Protein AF-A0A6G2DF82-F1 (afdb_monomer_lite)

Organism: Streptococcus pneumoniae (NCBI:txid1313)

Radius of gyration: 15.25 Å; chains: 1; bounding box: 33×38×34 Å

InterPro domains:
  IPR003439 ABC transporter-like, ATP-binding domain [PF00005] (42-90)
  IPR027417 P-loop containing nucleoside triphosphate hydrolase [G3DSA:3.40.50.300] (22-104)
  IPR027417 P-loop containing nucleoside triphosphate hydrolase [SSF52540] (17-88)
  IPR050086 Methionine import ATP-binding protein MetN-like [PTHR43166] (23-90)

Foldseek 3Di:
DDPPDPDPDPPPLPPDPDKKKKWKAFKWDDPDPPDIDTDHTDMDMFPAADEDDDDPPNCPVVVLCSQLLVDVRIDMWMDIRNHTDDSVRSVVCSVRSVSRYDYD

Structure (mmCIF, N/CA/C/O backbone):
data_AF-A0A6G2DF82-F1
#
_entry.id   AF-A0A6G2DF82-F1
#
loop_
_atom_site.group_PDB
_atom_site.id
_atom_site.type_symbol
_atom_site.label_atom_id
_atom_site.label_alt_id
_atom_site.label_comp_id
_atom_site.label_asym_id
_atom_site.label_entity_id
_atom_site.label_seq_id
_atom_site.pdbx_PDB_ins_code
_atom_site.Cartn_x
_atom_site.Cartn_y
_atom_site.Cartn_z
_atom_site.occupancy
_atom_site.B_iso_or_equiv
_atom_site.auth_seq_id
_atom_site.auth_comp_id
_atom_site.auth_asym_id
_atom_site.auth_atom_id
_atom_site.pdbx_PDB_model_num
ATOM 1 N N . LEU A 1 1 ? -10.719 -30.313 0.062 1.00 51.19 1 LEU A N 1
ATOM 2 C CA . LEU A 1 1 ? -11.019 -29.048 -0.643 1.00 51.19 1 LEU A CA 1
ATOM 3 C C . LEU A 1 1 ? -10.171 -28.989 -1.902 1.00 51.19 1 LEU A C 1
ATOM 5 O O . LEU A 1 1 ? -9.050 -28.494 -1.868 1.00 51.19 1 LEU A O 1
ATOM 9 N N . SER A 1 2 ? -10.670 -29.582 -2.983 1.00 48.28 2 SER A N 1
ATOM 10 C CA . SER A 1 2 ? -10.077 -29.403 -4.307 1.00 48.28 2 SER A CA 1
ATOM 11 C C . SER A 1 2 ? -10.624 -28.107 -4.902 1.00 48.28 2 SER A C 1
ATOM 13 O O . SER A 1 2 ? -11.816 -27.844 -4.786 1.00 48.28 2 SER A O 1
ATOM 15 N N . LEU A 1 3 ? -9.796 -27.312 -5.584 1.00 60.34 3 LEU A N 1
ATOM 16 C CA . LEU A 1 3 ? -10.245 -26.096 -6.290 1.00 60.34 3 LEU A CA 1
ATOM 17 C C . LEU A 1 3 ? -11.226 -26.387 -7.448 1.00 60.34 3 LEU A C 1
ATOM 19 O O . LEU A 1 3 ? -11.681 -25.462 -8.114 1.00 60.34 3 LEU A O 1
ATOM 23 N N . ARG A 1 4 ? -11.517 -27.668 -7.717 1.00 68.69 4 ARG A N 1
ATOM 24 C CA . ARG A 1 4 ? -12.420 -28.149 -8.773 1.00 68.69 4 ARG A CA 1
ATOM 25 C C . ARG A 1 4 ? -13.702 -28.796 -8.240 1.00 68.69 4 ARG A C 1
ATOM 27 O O . ARG A 1 4 ? -14.468 -29.330 -9.040 1.00 68.69 4 ARG A O 1
ATOM 34 N N . ASP A 1 5 ? -13.932 -28.784 -6.927 1.00 71.25 5 ASP A N 1
ATOM 35 C CA . ASP A 1 5 ? -15.210 -29.243 -6.380 1.00 71.25 5 ASP A CA 1
ATOM 36 C C . ASP A 1 5 ? -16.345 -28.322 -6.846 1.00 71.25 5 ASP A C 1
ATOM 38 O O . ASP A 1 5 ? -16.242 -27.098 -6.780 1.00 71.25 5 ASP A O 1
ATOM 42 N N . LYS A 1 6 ? -17.436 -28.921 -7.339 1.00 64.06 6 LYS A N 1
ATOM 43 C CA . LYS A 1 6 ? -18.638 -28.196 -7.792 1.00 64.06 6 LYS A CA 1
ATOM 44 C C . LYS A 1 6 ? -19.437 -27.592 -6.634 1.00 64.06 6 LYS A C 1
ATOM 46 O O . LYS A 1 6 ? -20.288 -26.736 -6.866 1.00 64.06 6 LYS A O 1
ATOM 51 N N . GLU A 1 7 ? -19.168 -28.014 -5.401 1.00 68.75 7 GLU A N 1
ATOM 52 C CA . GLU A 1 7 ? -19.727 -27.380 -4.215 1.00 68.75 7 GLU A CA 1
ATOM 53 C C . GLU A 1 7 ? -18.913 -26.140 -3.840 1.00 68.75 7 GLU A C 1
ATOM 55 O O . GLU A 1 7 ? -17.742 -26.222 -3.466 1.00 68.75 7 GLU A O 1
ATOM 60 N N . LEU A 1 8 ? -19.555 -24.971 -3.912 1.00 60.28 8 LEU A N 1
ATOM 61 C CA . LEU A 1 8 ? -19.000 -23.721 -3.401 1.00 60.28 8 LEU A CA 1
ATOM 62 C C . LEU A 1 8 ? -18.819 -23.834 -1.885 1.00 60.28 8 LEU A C 1
ATOM 64 O O . LEU A 1 8 ? -19.731 -23.557 -1.103 1.00 60.28 8 LEU A O 1
ATOM 68 N N . SER A 1 9 ? -17.616 -24.198 -1.448 1.00 61.47 9 SER A N 1
ATOM 69 C CA . SER A 1 9 ? -17.244 -24.069 -0.047 1.00 61.47 9 SER A CA 1
ATOM 70 C C . SER A 1 9 ? -17.307 -22.589 0.329 1.00 61.47 9 SER A C 1
ATOM 72 O O . SER A 1 9 ? -16.499 -21.789 -0.151 1.00 61.47 9 SER A O 1
ATOM 74 N N . LYS A 1 10 ? -18.268 -22.205 1.180 1.00 62.16 10 LYS A N 1
ATOM 75 C CA . LYS A 1 10 ? -18.322 -20.852 1.747 1.00 62.16 10 LYS A CA 1
ATOM 76 C C . LYS A 1 10 ? -17.024 -20.606 2.510 1.00 62.16 10 LYS A C 1
ATOM 78 O O . LYS A 1 10 ? -16.835 -21.132 3.608 1.00 62.16 10 LYS A O 1
ATOM 83 N N . LEU A 1 11 ? -16.130 -19.810 1.929 1.00 61.75 11 LEU A N 1
ATOM 84 C CA . LEU A 1 11 ? -14.945 -19.334 2.626 1.00 61.75 11 LEU A CA 1
ATOM 85 C C . LEU A 1 11 ? -15.419 -18.523 3.833 1.00 61.75 11 LEU A C 1
ATOM 87 O O . LEU A 1 11 ? -16.041 -17.470 3.690 1.00 61.75 11 LEU A O 1
ATOM 91 N N . LYS A 1 12 ? -15.149 -19.030 5.038 1.00 57.12 12 LYS A N 1
ATOM 92 C CA . LYS A 1 12 ? -15.325 -18.247 6.258 1.00 57.12 12 LYS A CA 1
ATOM 93 C C . LYS A 1 12 ? -14.256 -17.165 6.245 1.00 57.12 12 LYS A C 1
ATOM 95 O O . LYS A 1 12 ? -13.094 -17.439 6.537 1.00 57.12 12 LYS A O 1
ATOM 100 N N . VAL A 1 13 ? -14.646 -15.946 5.880 1.00 58.91 13 VAL A N 1
ATOM 101 C CA . VAL A 1 13 ? -13.778 -14.780 6.040 1.00 58.91 13 VAL A CA 1
ATOM 102 C C . VAL A 1 13 ? -13.528 -14.639 7.543 1.00 58.91 13 VAL A C 1
ATOM 104 O O . VAL A 1 13 ? -14.500 -14.506 8.292 1.00 58.91 13 VAL A O 1
ATOM 107 N N . PRO A 1 14 ? -12.276 -14.745 8.024 1.00 55.53 14 PRO A N 1
ATOM 108 C CA . PRO A 1 14 ? -12.004 -14.613 9.445 1.00 55.53 14 PRO A CA 1
ATOM 109 C C . PRO A 1 14 ? -12.511 -13.247 9.903 1.00 55.53 14 PRO A C 1
ATOM 111 O O . PRO A 1 14 ? -12.124 -12.222 9.343 1.00 55.53 14 PRO A O 1
ATOM 114 N N . TYR A 1 15 ? -13.397 -13.247 10.899 1.00 52.88 15 TYR A N 1
ATOM 115 C CA . TYR A 1 15 ? -13.908 -12.025 11.505 1.00 52.88 15 TYR A CA 1
ATOM 116 C C . TYR A 1 15 ? -12.724 -11.219 12.050 1.00 52.88 15 TYR A C 1
ATOM 118 O O . TYR A 1 15 ? -12.061 -11.628 13.007 1.00 52.88 15 TYR A O 1
ATOM 126 N N . LEU A 1 16 ? -12.414 -10.096 11.405 1.00 59.38 16 LEU A N 1
ATOM 127 C CA . LEU A 1 16 ? -11.403 -9.167 11.888 1.00 59.38 16 LEU A CA 1
ATOM 128 C C . LEU A 1 16 ? -12.062 -8.326 12.984 1.00 59.38 16 LEU A C 1
ATOM 130 O O . LEU A 1 16 ? -12.971 -7.552 12.704 1.00 59.38 16 LEU A O 1
ATOM 134 N N . LYS A 1 17 ? -11.623 -8.523 14.236 1.00 54.44 17 LYS A N 1
ATOM 135 C CA . LYS A 1 17 ? -12.188 -7.884 15.443 1.00 54.44 17 LYS A CA 1
ATOM 136 C C . LYS A 1 17 ? -12.204 -6.353 15.393 1.00 54.44 17 LYS A C 1
ATOM 138 O O . LYS A 1 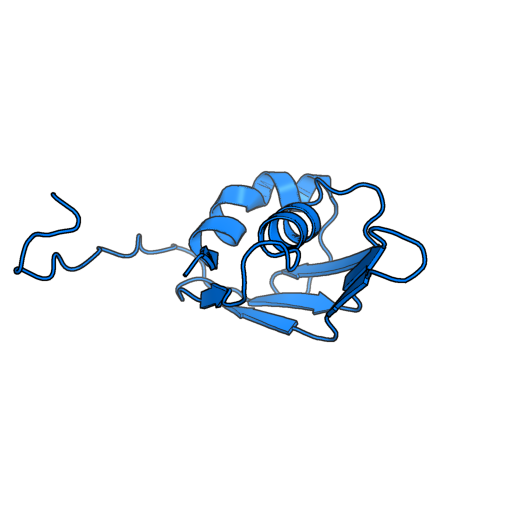17 ? -12.973 -5.745 16.128 1.00 54.44 17 LYS A O 1
ATOM 143 N N . GLU A 1 18 ? -11.385 -5.741 14.543 1.00 66.50 18 GLU A N 1
ATOM 144 C CA . GLU A 1 18 ? -11.310 -4.294 14.390 1.00 66.50 18 GLU A CA 1
ATOM 145 C C . GLU A 1 18 ? -11.566 -3.879 12.942 1.00 66.50 18 GLU A C 1
ATOM 147 O O . GLU A 1 18 ? -10.889 -4.327 12.015 1.00 66.50 18 GLU A O 1
ATOM 152 N N . GLY A 1 19 ? -12.536 -2.980 12.763 1.00 76.12 19 GLY A N 1
ATOM 153 C CA . GLY A 1 19 ? -12.697 -2.231 11.524 1.00 76.12 19 GLY A CA 1
ATOM 154 C C . GLY A 1 19 ? -11.574 -1.209 11.339 1.00 76.12 19 GLY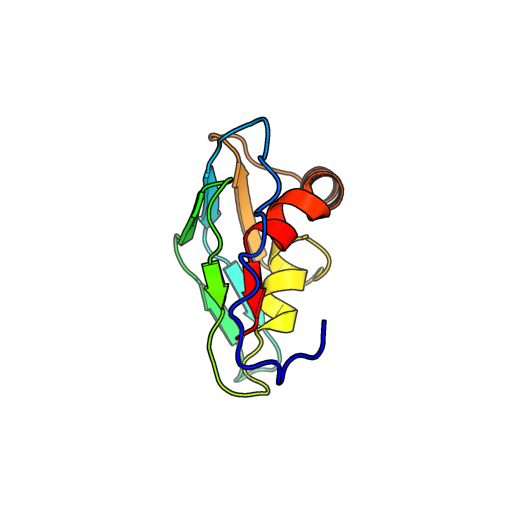 A C 1
ATOM 155 O O . GLY A 1 19 ? -10.701 -1.029 12.187 1.00 76.12 19 GLY A O 1
ATOM 156 N N . GLY A 1 20 ? -11.599 -0.511 10.215 1.00 86.88 20 GLY A N 1
ATOM 157 C CA . GLY A 1 20 ? -10.617 0.517 9.896 1.00 86.88 20 GLY A CA 1
ATOM 158 C C . GLY A 1 20 ? -10.463 0.664 8.397 1.00 86.88 20 GLY A C 1
ATOM 159 O O . GLY A 1 20 ? -10.901 -0.192 7.628 1.00 86.88 20 GLY A O 1
ATOM 160 N N . GLU A 1 21 ? -9.847 1.760 7.987 1.00 90.75 21 GLU A N 1
ATOM 161 C CA . GLU A 1 21 ? -9.561 2.052 6.591 1.00 90.75 21 GLU A CA 1
ATOM 162 C C . GLU A 1 21 ? -8.067 2.299 6.437 1.00 90.75 21 GLU A C 1
ATOM 164 O O . GLU A 1 21 ? -7.481 3.062 7.209 1.00 90.75 21 GLU A O 1
ATOM 169 N N . TYR A 1 22 ? -7.472 1.637 5.449 1.00 92.69 22 TYR A N 1
ATOM 170 C CA . TYR A 1 22 ? -6.165 1.994 4.928 1.00 92.69 22 TYR A CA 1
ATOM 171 C C . TYR A 1 22 ? -6.338 3.016 3.816 1.00 92.69 22 TYR A C 1
ATOM 173 O O . TYR A 1 22 ? -7.174 2.818 2.936 1.00 92.69 22 TYR A O 1
ATOM 181 N N . GLN A 1 23 ? -5.530 4.070 3.831 1.00 95.19 23 GLN A N 1
ATOM 182 C CA . GLN A 1 23 ? -5.474 5.073 2.769 1.00 95.19 23 GLN A CA 1
ATOM 183 C C . GLN A 1 23 ? -4.047 5.138 2.238 1.00 95.19 23 GLN A C 1
ATOM 185 O O . GLN A 1 23 ? -3.100 5.241 3.014 1.00 95.19 23 GLN A O 1
ATOM 190 N N . ILE A 1 24 ? -3.895 5.061 0.923 1.00 95.31 24 ILE A N 1
ATOM 191 C CA . ILE A 1 24 ? -2.621 5.064 0.217 1.00 95.31 24 ILE A CA 1
ATOM 192 C C . ILE A 1 24 ? -2.583 6.297 -0.661 1.00 95.31 24 ILE A C 1
ATOM 194 O O . ILE A 1 24 ? -3.366 6.422 -1.604 1.00 95.31 24 ILE A O 1
ATOM 198 N N . LYS A 1 25 ? -1.644 7.187 -0.360 1.00 95.75 25 LYS A N 1
ATOM 199 C CA . LYS A 1 25 ? -1.420 8.412 -1.116 1.00 95.75 25 LYS A CA 1
ATOM 200 C C . LYS A 1 25 ? -0.134 8.298 -1.916 1.00 95.75 25 LYS A C 1
ATOM 202 O O . LYS A 1 25 ? 0.904 7.891 -1.389 1.00 95.75 25 LYS A O 1
ATOM 207 N N . ASN A 1 26 ? -0.225 8.701 -3.182 1.00 95.12 26 ASN A N 1
ATOM 208 C CA . ASN A 1 26 ? 0.906 8.884 -4.091 1.00 95.12 26 ASN A CA 1
ATOM 209 C C . ASN A 1 26 ? 1.878 7.695 -4.146 1.00 95.12 26 ASN A C 1
ATOM 211 O O . ASN A 1 26 ? 3.087 7.897 -4.057 1.00 95.12 26 ASN A O 1
ATOM 215 N N . LEU A 1 27 ? 1.369 6.465 -4.295 1.00 95.25 27 LEU A N 1
ATOM 216 C CA . LEU A 1 27 ? 2.236 5.302 -4.468 1.00 95.25 27 LEU A CA 1
ATOM 217 C C . LEU A 1 27 ? 2.896 5.366 -5.843 1.00 95.25 27 LEU A C 1
ATOM 219 O O . LEU A 1 27 ? 2.222 5.431 -6.869 1.00 95.25 27 LEU A O 1
ATOM 223 N N . SER A 1 28 ? 4.222 5.333 -5.853 1.00 95.31 28 SER A N 1
ATOM 224 C CA . SER A 1 28 ? 5.048 5.316 -7.051 1.00 95.31 28 SER A CA 1
ATOM 225 C C . SER A 1 28 ? 6.208 4.345 -6.866 1.00 95.31 28 SER A C 1
ATOM 227 O O . SER A 1 28 ? 6.929 4.397 -5.865 1.00 95.31 28 SER A O 1
ATOM 229 N N . TYR A 1 29 ? 6.394 3.455 -7.834 1.00 95.00 29 TYR A N 1
ATOM 230 C CA . TYR A 1 29 ? 7.531 2.548 -7.894 1.00 95.00 29 TYR A CA 1
ATOM 231 C C . TYR A 1 29 ? 7.999 2.389 -9.335 1.00 95.00 29 TYR A C 1
ATOM 233 O O . TYR A 1 29 ? 7.254 1.926 -10.194 1.00 95.00 29 TYR A O 1
ATOM 241 N N . LYS A 1 30 ? 9.257 2.745 -9.580 1.00 94.06 30 LYS A N 1
ATOM 242 C CA . LYS A 1 30 ? 9.879 2.700 -10.901 1.00 94.06 30 LYS A CA 1
ATOM 243 C C . LYS A 1 30 ? 10.600 1.360 -11.096 1.00 94.06 30 LYS A C 1
ATOM 245 O O . LYS A 1 30 ? 11.483 1.031 -10.302 1.00 94.06 30 LYS A O 1
ATOM 250 N N . PHE A 1 31 ? 10.214 0.602 -12.123 1.00 89.44 31 PHE A N 1
ATOM 251 C CA . PHE A 1 31 ? 10.855 -0.661 -12.509 1.00 89.44 31 PHE A CA 1
ATOM 252 C C . PHE A 1 31 ? 12.068 -0.401 -13.405 1.00 89.44 31 PHE A C 1
ATOM 254 O O . PHE A 1 31 ? 13.165 -0.878 -13.118 1.00 89.44 31 PHE A O 1
ATOM 261 N N . THR A 1 32 ? 11.860 0.398 -14.450 1.00 89.94 32 THR A N 1
ATOM 262 C CA . THR A 1 32 ? 12.849 0.841 -15.444 1.00 89.94 32 THR A CA 1
ATOM 263 C C . THR A 1 32 ? 12.588 2.310 -15.782 1.00 89.94 32 THR A C 1
ATOM 265 O O . THR A 1 32 ? 11.730 2.936 -15.159 1.00 89.94 32 THR A O 1
ATOM 268 N N . ASP A 1 33 ? 13.317 2.890 -16.738 1.00 87.38 33 ASP A N 1
ATOM 269 C CA . ASP A 1 33 ? 13.082 4.278 -17.141 1.00 87.38 33 ASP A CA 1
ATOM 270 C C . ASP A 1 33 ? 11.679 4.542 -17.693 1.00 87.38 33 ASP A C 1
ATOM 272 O O . ASP A 1 33 ? 11.089 5.566 -17.339 1.00 87.38 33 ASP A O 1
ATOM 276 N N . ASP A 1 34 ? 11.111 3.561 -18.393 1.00 87.25 34 ASP A N 1
ATOM 277 C CA . ASP A 1 34 ? 9.813 3.673 -19.064 1.00 87.25 34 ASP A CA 1
ATOM 278 C C . ASP A 1 34 ? 8.670 2.955 -18.326 1.00 87.25 34 ASP A C 1
ATOM 280 O O . ASP A 1 34 ? 7.496 3.185 -18.616 1.00 87.25 34 ASP A O 1
ATOM 284 N N . GLU A 1 35 ? 8.977 2.100 -17.343 1.00 89.06 35 GLU A N 1
ATOM 285 C CA . GLU A 1 35 ? 7.969 1.324 -16.614 1.00 89.06 35 GLU A CA 1
ATOM 286 C C . GLU A 1 35 ? 7.859 1.733 -15.142 1.00 89.06 35 GLU A C 1
ATOM 288 O O . GLU A 1 35 ? 8.802 1.622 -14.351 1.00 89.06 35 GLU A O 1
ATOM 293 N N . CYS A 1 36 ? 6.656 2.148 -14.738 1.00 91.25 36 CYS A N 1
ATOM 294 C CA . CYS A 1 36 ? 6.354 2.579 -13.378 1.00 91.25 36 CYS A CA 1
ATOM 295 C C . CYS A 1 36 ? 4.970 2.093 -12.925 1.00 91.25 36 CYS A C 1
ATOM 297 O O . CYS A 1 36 ? 3.994 2.140 -13.672 1.00 91.25 36 CYS A O 1
ATOM 299 N N . LEU A 1 37 ? 4.879 1.662 -11.669 1.00 92.38 37 LEU A N 1
ATOM 300 C CA . LEU A 1 37 ? 3.625 1.486 -10.947 1.00 92.38 37 LEU A CA 1
ATOM 301 C C . LEU A 1 37 ? 3.263 2.818 -10.286 1.00 92.38 37 LEU A C 1
ATOM 303 O O . LEU A 1 37 ? 4.009 3.292 -9.431 1.00 92.38 37 LEU A O 1
ATOM 307 N N . SER A 1 38 ? 2.108 3.389 -10.630 1.00 93.38 38 SER A N 1
ATOM 308 C CA . SER A 1 38 ? 1.588 4.595 -9.982 1.00 93.38 38 SER A CA 1
ATOM 309 C C . SER A 1 38 ? 0.134 4.416 -9.561 1.00 93.38 38 SER A C 1
ATOM 311 O O . SER A 1 38 ? -0.699 4.001 -10.362 1.00 93.38 38 SER A O 1
ATOM 313 N N . LEU A 1 39 ? -0.167 4.736 -8.302 1.00 92.25 39 LEU A N 1
ATOM 314 C CA . LEU A 1 39 ? -1.519 4.756 -7.754 1.00 92.25 39 LEU A CA 1
ATOM 315 C C . LEU A 1 39 ? -1.721 6.040 -6.952 1.00 92.25 39 LEU A C 1
ATOM 317 O O . LEU A 1 39 ? -0.885 6.408 -6.123 1.00 92.25 39 LEU A O 1
ATOM 321 N N . LYS A 1 40 ? -2.850 6.707 -7.186 1.00 93.25 40 LYS A N 1
ATOM 322 C CA . LYS A 1 40 ? -3.230 7.937 -6.491 1.00 93.25 40 LYS A CA 1
ATOM 323 C C . LYS A 1 40 ? -4.480 7.688 -5.661 1.00 93.25 40 LYS A C 1
ATOM 325 O O . LYS A 1 40 ? -5.451 7.151 -6.182 1.00 93.25 40 LYS A O 1
ATOM 330 N N . ASP A 1 41 ? -4.399 8.066 -4.389 1.00 92.25 41 ASP A N 1
ATOM 331 C CA . ASP A 1 41 ? -5.515 8.173 -3.445 1.00 92.25 41 ASP A CA 1
ATOM 332 C C . ASP A 1 41 ? -6.466 6.970 -3.436 1.00 92.25 41 ASP A C 1
ATOM 334 O O . ASP A 1 41 ? -7.658 7.068 -3.718 1.00 92.25 41 ASP A O 1
ATOM 338 N N . ILE A 1 42 ? -5.917 5.807 -3.083 1.00 93.06 42 ILE A N 1
ATOM 339 C CA . ILE A 1 42 ? -6.686 4.566 -2.947 1.00 93.06 42 ILE A CA 1
ATOM 340 C C . ILE A 1 42 ? -6.982 4.317 -1.476 1.00 93.06 42 ILE A C 1
ATOM 342 O O . ILE A 1 42 ? -6.098 4.475 -0.635 1.00 93.06 42 ILE A O 1
ATOM 346 N N . SER A 1 43 ? -8.190 3.856 -1.158 1.00 92.31 43 SER A N 1
ATOM 347 C CA . SER A 1 43 ? -8.512 3.364 0.178 1.00 92.31 43 SER A CA 1
ATOM 348 C C . SER A 1 43 ? -9.177 1.993 0.158 1.00 92.31 43 SER A C 1
ATOM 350 O O . SER A 1 43 ? -9.847 1.606 -0.802 1.00 92.31 43 SER A O 1
ATOM 352 N N . PHE A 1 44 ? -8.970 1.224 1.226 1.00 90.62 44 PHE A N 1
ATOM 353 C CA . PHE A 1 44 ? -9.640 -0.056 1.427 1.00 90.62 44 PHE A CA 1
ATOM 354 C C . PHE A 1 44 ? -9.949 -0.295 2.904 1.00 90.62 44 PHE A C 1
ATOM 356 O O . PHE A 1 44 ? -9.190 0.084 3.797 1.00 90.62 44 PHE A O 1
ATOM 363 N N . LYS A 1 45 ? -11.090 -0.934 3.169 1.00 87.94 45 LYS A N 1
ATOM 364 C CA . LYS A 1 45 ? -11.599 -1.172 4.523 1.00 87.94 45 LYS A CA 1
ATOM 365 C C . LYS A 1 45 ? -11.261 -2.578 5.004 1.00 87.94 45 LYS A C 1
ATOM 367 O O . LYS A 1 45 ? -11.380 -3.544 4.254 1.00 87.94 45 LYS A O 1
ATOM 372 N N . LEU A 1 46 ? -10.907 -2.705 6.278 1.00 85.44 46 LEU A N 1
ATOM 373 C CA . LEU A 1 46 ? -10.808 -4.007 6.930 1.00 85.44 46 LEU A CA 1
ATOM 374 C C . LEU A 1 46 ? -12.178 -4.689 7.006 1.00 85.44 46 LEU A C 1
ATOM 376 O O . LEU A 1 46 ? -13.212 -4.033 7.127 1.00 85.44 46 LEU A O 1
ATOM 380 N N . GLY A 1 47 ? -12.172 -6.020 6.916 1.00 78.62 47 GLY A N 1
ATOM 381 C CA . GLY A 1 47 ? -13.388 -6.841 6.888 1.00 78.62 47 GLY A CA 1
ATOM 382 C C . GLY A 1 47 ? -13.998 -7.027 5.495 1.00 78.62 47 GLY A C 1
ATOM 383 O O . GLY A 1 47 ? -15.029 -7.681 5.370 1.00 78.62 47 GLY A O 1
ATOM 384 N N . LYS A 1 48 ? -13.364 -6.494 4.444 1.00 78.31 48 LYS A N 1
ATOM 385 C CA . LYS A 1 48 ? -13.713 -6.752 3.043 1.00 78.31 48 LYS A CA 1
ATOM 386 C C . LYS A 1 48 ? -12.547 -7.414 2.318 1.00 78.31 48 LYS A C 1
ATOM 388 O O . LYS A 1 48 ? -11.391 -7.207 2.679 1.00 78.31 48 LYS A O 1
ATOM 393 N N . ILE A 1 49 ? -12.874 -8.193 1.293 1.00 80.12 49 ILE A N 1
ATOM 394 C CA . ILE A 1 49 ? -11.899 -8.765 0.365 1.00 80.12 49 ILE A CA 1
ATOM 395 C C . ILE A 1 49 ? -11.933 -7.930 -0.912 1.00 80.12 49 ILE A C 1
ATOM 397 O O . ILE A 1 49 ? -12.999 -7.713 -1.487 1.00 80.12 49 ILE A O 1
ATOM 401 N N . TYR A 1 50 ? -10.764 -7.487 -1.349 1.00 84.00 50 TYR A N 1
ATOM 402 C CA . TYR A 1 50 ? -10.550 -6.760 -2.587 1.00 8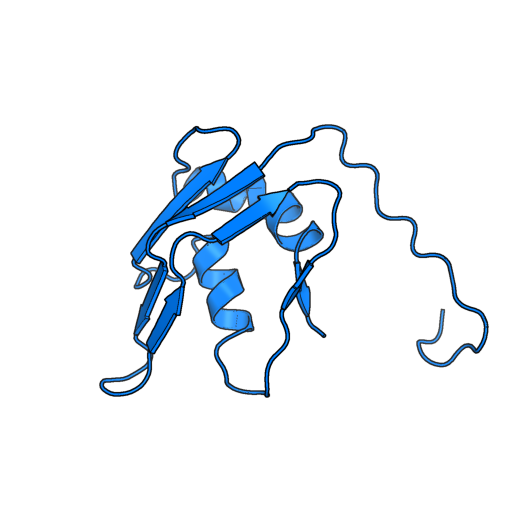4.00 50 TYR A CA 1
ATOM 403 C C . TYR A 1 50 ? -9.677 -7.608 -3.512 1.00 84.00 50 TYR A C 1
ATOM 405 O O . TYR A 1 50 ? -8.627 -8.116 -3.110 1.00 84.00 50 TYR A O 1
ATOM 413 N N . GLY A 1 51 ? -10.127 -7.764 -4.754 1.00 83.38 51 GLY A N 1
ATOM 414 C CA . GLY A 1 51 ? -9.356 -8.413 -5.808 1.00 83.38 51 GLY A CA 1
ATOM 415 C C . GLY A 1 51 ? -8.437 -7.412 -6.499 1.00 83.38 51 GLY A C 1
ATOM 416 O O . GLY A 1 51 ? -8.908 -6.379 -6.973 1.00 83.38 51 GLY A O 1
ATOM 417 N N . ILE A 1 52 ? -7.141 -7.717 -6.590 1.00 84.19 52 ILE A N 1
ATOM 418 C CA . ILE A 1 52 ? -6.218 -6.983 -7.469 1.00 84.19 52 ILE A CA 1
ATOM 419 C C . ILE A 1 52 ? -6.131 -7.747 -8.787 1.00 84.19 52 ILE A C 1
ATOM 421 O O . ILE A 1 52 ? -5.456 -8.775 -8.859 1.00 84.19 52 ILE A O 1
ATOM 425 N N . ILE A 1 53 ? -6.793 -7.226 -9.819 1.00 84.00 53 ILE A N 1
ATOM 426 C CA . ILE A 1 53 ? -6.829 -7.821 -11.159 1.00 84.00 53 ILE A CA 1
ATOM 427 C C . ILE A 1 53 ? -5.812 -7.166 -12.100 1.00 84.00 53 ILE A C 1
ATOM 429 O O . ILE A 1 53 ? -5.452 -5.999 -11.950 1.00 84.00 53 ILE A O 1
ATOM 433 N N . GLY A 1 54 ? -5.344 -7.921 -13.092 1.00 82.56 54 GLY A N 1
ATOM 434 C CA . GLY A 1 54 ? -4.464 -7.429 -14.157 1.00 82.56 54 GLY A CA 1
ATOM 435 C C . GLY A 1 54 ? -3.663 -8.557 -14.798 1.00 82.56 54 GLY A C 1
ATOM 436 O O . GLY A 1 54 ? -3.526 -9.628 -14.209 1.00 82.56 54 GLY A O 1
ATOM 437 N N . SER A 1 55 ? -3.085 -8.340 -15.982 1.00 84.88 55 SER A N 1
ATOM 438 C CA . SER A 1 55 ? -2.285 -9.381 -16.645 1.00 84.88 55 SER A CA 1
ATOM 439 C C . SER A 1 55 ? -1.024 -9.744 -15.843 1.00 84.88 55 SER A C 1
ATOM 441 O O . SER A 1 55 ? -0.573 -9.009 -14.949 1.00 84.88 55 SER A O 1
ATOM 443 N N . ASN A 1 56 ? -0.441 -10.909 -16.128 1.00 83.38 56 ASN A N 1
ATOM 444 C CA . ASN A 1 56 ? 0.859 -11.284 -15.569 1.00 83.38 56 ASN A CA 1
ATOM 445 C C . ASN A 1 56 ? 1.921 -10.242 -15.957 1.00 83.38 56 ASN A C 1
ATOM 447 O O . ASN A 1 56 ? 1.839 -9.634 -17.023 1.00 83.38 56 ASN A O 1
ATOM 451 N N . GLY A 1 57 ? 2.861 -9.974 -15.047 1.00 83.31 57 GLY A N 1
ATOM 452 C CA . GLY A 1 57 ? 3.918 -8.973 -15.248 1.00 83.31 57 GLY A CA 1
ATOM 453 C C . GLY A 1 57 ? 3.540 -7.513 -14.959 1.00 83.31 57 GLY A C 1
ATOM 454 O O . GLY A 1 57 ? 4.421 -6.671 -14.923 1.00 83.31 57 GLY A O 1
ATOM 455 N N . ARG A 1 58 ? 2.277 -7.175 -14.659 1.00 85.50 58 ARG A N 1
ATOM 456 C CA . ARG A 1 58 ? 1.842 -5.768 -14.452 1.00 85.50 58 ARG A CA 1
ATOM 457 C C . ARG A 1 58 ? 2.135 -5.172 -13.070 1.00 85.50 58 ARG A C 1
ATOM 459 O O . ARG A 1 58 ? 1.528 -4.185 -12.677 1.00 85.50 58 ARG A O 1
ATOM 466 N N . GLY A 1 59 ? 3.019 -5.791 -12.290 1.00 87.69 59 GLY A N 1
ATOM 467 C CA . GLY A 1 59 ? 3.421 -5.243 -10.991 1.00 87.69 59 GLY A CA 1
ATOM 468 C C . GLY A 1 59 ? 2.471 -5.525 -9.821 1.00 87.69 59 GLY A C 1
ATOM 469 O O . GLY A 1 59 ? 2.644 -4.929 -8.766 1.00 87.69 59 GLY A O 1
ATOM 470 N N . LYS A 1 60 ? 1.522 -6.464 -9.942 1.00 90.88 60 LYS A N 1
ATOM 471 C CA . LYS A 1 60 ? 0.593 -6.850 -8.855 1.00 90.88 60 LYS A CA 1
ATOM 472 C C . LYS A 1 60 ? 1.315 -7.276 -7.561 1.00 90.88 60 LYS A C 1
ATOM 474 O O . LYS A 1 60 ? 1.011 -6.786 -6.477 1.00 90.88 60 LYS A O 1
ATOM 479 N N . SER A 1 61 ? 2.318 -8.151 -7.666 1.00 90.12 61 SER A N 1
ATOM 480 C CA . SER A 1 61 ? 3.140 -8.561 -6.514 1.00 90.12 61 SER A CA 1
ATOM 481 C C . SER A 1 61 ? 4.000 -7.417 -5.980 1.00 90.12 61 SER A C 1
ATOM 483 O O . SER A 1 61 ? 4.189 -7.299 -4.771 1.00 90.12 61 SER A O 1
ATOM 485 N N . THR A 1 62 ? 4.487 -6.548 -6.869 1.00 92.12 62 THR A N 1
ATOM 486 C CA . THR A 1 62 ? 5.241 -5.353 -6.481 1.00 92.12 62 THR A CA 1
ATOM 487 C C . THR A 1 62 ? 4.363 -4.372 -5.721 1.00 92.12 62 THR A C 1
ATOM 489 O O . THR A 1 62 ? 4.795 -3.899 -4.681 1.00 92.12 62 THR A O 1
ATOM 492 N N . LEU A 1 63 ? 3.109 -4.161 -6.134 1.00 91.88 63 LEU A N 1
ATOM 493 C CA . LEU A 1 63 ? 2.138 -3.369 -5.386 1.00 91.88 63 LEU A CA 1
ATOM 494 C C . LEU A 1 63 ? 2.006 -3.875 -3.949 1.00 91.88 63 LEU A C 1
ATOM 496 O O . LEU A 1 63 ? 2.148 -3.085 -3.023 1.00 91.88 63 LEU A O 1
ATOM 500 N N . LEU A 1 64 ? 1.825 -5.181 -3.731 1.00 88.94 64 LEU A N 1
ATOM 501 C CA . LEU A 1 64 ? 1.758 -5.706 -2.364 1.00 88.94 64 LEU A CA 1
ATOM 502 C C . LEU A 1 64 ? 3.037 -5.436 -1.575 1.00 88.94 64 LEU A C 1
ATOM 504 O O . LEU A 1 64 ? 2.944 -4.955 -0.448 1.00 88.94 64 LEU A O 1
ATOM 508 N N . ARG A 1 65 ? 4.217 -5.688 -2.157 1.00 89.31 65 ARG A N 1
ATOM 509 C CA . ARG A 1 65 ? 5.504 -5.396 -1.502 1.00 89.31 65 ARG A CA 1
ATOM 510 C C . ARG A 1 65 ? 5.655 -3.905 -1.184 1.00 89.31 65 ARG A C 1
ATOM 512 O O . ARG A 1 65 ? 6.126 -3.568 -0.096 1.00 89.31 65 ARG A O 1
ATOM 519 N N . CYS A 1 66 ? 5.194 -3.029 -2.076 1.00 91.94 66 CYS A N 1
ATOM 520 C CA . CYS A 1 66 ? 5.102 -1.593 -1.849 1.00 91.94 66 CYS A CA 1
ATOM 521 C C . CYS A 1 66 ? 4.102 -1.246 -0.757 1.00 91.94 66 CYS A C 1
ATOM 523 O O . CYS A 1 66 ? 4.373 -0.298 -0.056 1.00 91.94 66 CYS A O 1
ATOM 525 N N . LEU A 1 67 ? 2.989 -1.962 -0.564 1.00 90.06 67 LEU A N 1
ATOM 526 C CA . LEU A 1 67 ? 2.013 -1.677 0.500 1.00 90.06 67 LEU A CA 1
ATOM 527 C C . LEU A 1 67 ? 2.518 -2.099 1.881 1.00 90.06 67 LEU A C 1
ATOM 529 O O . LEU A 1 67 ? 2.337 -1.380 2.865 1.00 90.06 67 LEU A O 1
ATOM 533 N N . ILE A 1 68 ? 3.243 -3.209 1.960 1.00 89.81 68 ILE A N 1
ATOM 534 C CA . ILE A 1 68 ? 3.746 -3.752 3.232 1.00 89.81 68 ILE A CA 1
ATOM 535 C C . ILE A 1 68 ? 5.123 -3.193 3.624 1.00 89.81 68 ILE A C 1
ATOM 537 O O . ILE A 1 68 ? 5.634 -3.504 4.695 1.00 89.81 68 ILE A O 1
ATOM 541 N N . GLY A 1 69 ? 5.713 -2.345 2.775 1.00 87.38 69 GLY A N 1
ATOM 542 C CA . GLY A 1 69 ? 6.958 -1.627 3.053 1.00 87.38 69 GLY A CA 1
ATOM 543 C C . GLY A 1 69 ? 8.233 -2.416 2.747 1.00 87.38 69 GLY A C 1
ATOM 544 O O . GLY A 1 69 ? 9.296 -2.049 3.248 1.00 87.38 69 GLY A O 1
ATOM 545 N N . LEU A 1 70 ? 8.145 -3.481 1.942 1.00 88.38 70 LEU A N 1
ATOM 546 C CA . LEU A 1 70 ? 9.299 -4.284 1.519 1.00 88.38 70 LEU A CA 1
ATOM 547 C C . LEU A 1 70 ? 10.066 -3.663 0.342 1.00 88.38 70 LEU A C 1
ATOM 549 O O . LEU A 1 70 ? 11.273 -3.871 0.230 1.00 88.38 70 LEU A O 1
ATOM 553 N N . GLU A 1 71 ? 9.410 -2.875 -0.512 1.00 90.94 71 GLU A N 1
ATOM 554 C CA . GLU A 1 71 ? 10.100 -2.161 -1.592 1.00 90.94 71 GLU A CA 1
ATOM 555 C C . GLU A 1 71 ? 10.748 -0.877 -1.067 1.00 90.94 71 GLU A C 1
ATOM 557 O O . GLU A 1 71 ? 10.088 0.110 -0.764 1.00 90.94 71 GLU A O 1
ATOM 562 N N . LYS A 1 72 ? 12.080 -0.845 -0.961 1.00 85.88 72 LYS A N 1
ATOM 563 C CA . LYS A 1 72 ? 12.785 0.344 -0.445 1.00 85.88 72 LYS A CA 1
ATOM 564 C C . LYS A 1 72 ? 12.658 1.565 -1.357 1.00 85.88 72 LYS A C 1
ATOM 566 O O . LYS A 1 72 ? 12.657 2.681 -0.844 1.00 85.88 72 LYS A O 1
ATOM 571 N N . LYS A 1 73 ? 12.576 1.336 -2.672 1.00 89.06 73 LYS A N 1
ATOM 572 C CA . LYS A 1 73 ? 12.503 2.375 -3.710 1.00 89.06 73 LYS A CA 1
ATOM 573 C C . LYS A 1 73 ? 11.095 2.943 -3.905 1.00 89.06 73 LYS A C 1
ATOM 575 O O . LYS A 1 73 ? 10.953 3.906 -4.654 1.00 89.06 73 LYS A O 1
ATOM 580 N N . SER A 1 74 ? 10.073 2.354 -3.280 1.00 92.25 74 SER A N 1
ATOM 581 C CA . SER A 1 74 ? 8.720 2.886 -3.392 1.00 92.25 74 SER A CA 1
ATOM 582 C C . SER A 1 74 ? 8.599 4.200 -2.625 1.00 92.25 74 SER A C 1
ATOM 584 O O . SER A 1 74 ? 9.222 4.401 -1.575 1.00 92.25 74 SER A O 1
ATOM 586 N N . LYS A 1 75 ? 7.835 5.117 -3.208 1.00 94.12 75 LYS A N 1
ATOM 587 C CA . LYS A 1 75 ? 7.420 6.366 -2.582 1.00 94.12 75 LYS A CA 1
ATOM 588 C C . LYS A 1 75 ? 5.926 6.260 -2.362 1.00 94.12 75 LYS A C 1
ATOM 590 O O . LYS A 1 75 ? 5.200 6.089 -3.331 1.00 94.12 75 LYS A O 1
ATOM 595 N N . GLU A 1 76 ? 5.487 6.337 -1.117 1.00 94.19 76 GLU A N 1
ATOM 596 C CA . GLU A 1 76 ? 4.079 6.262 -0.753 1.00 94.19 76 GLU A CA 1
ATOM 597 C C . GLU A 1 76 ? 3.879 6.780 0.668 1.00 94.19 76 GLU A C 1
ATOM 599 O O . GLU A 1 76 ? 4.770 6.678 1.520 1.00 94.19 76 GLU A O 1
ATOM 604 N N . GLU A 1 77 ? 2.676 7.262 0.949 1.00 95.00 77 GLU A N 1
ATOM 605 C CA . GLU A 1 77 ? 2.206 7.478 2.310 1.00 95.00 77 GLU A CA 1
ATOM 606 C C . GLU A 1 77 ? 1.032 6.544 2.566 1.00 95.00 77 GLU A C 1
ATOM 608 O O . GLU A 1 77 ? 0.082 6.505 1.785 1.00 95.00 77 GLU A O 1
ATOM 613 N N . ILE A 1 78 ? 1.106 5.771 3.647 1.00 94.12 78 ILE A N 1
ATOM 614 C CA . ILE A 1 78 ? 0.033 4.857 4.027 1.00 94.12 78 ILE A CA 1
ATOM 615 C C . ILE A 1 78 ? -0.468 5.252 5.401 1.00 94.12 78 ILE A C 1
ATOM 617 O O . ILE A 1 78 ? 0.321 5.385 6.334 1.00 94.12 78 ILE A O 1
ATOM 621 N N . TYR A 1 79 ? -1.778 5.406 5.506 1.00 94.38 79 TYR A N 1
ATOM 622 C CA . TYR A 1 79 ? -2.481 5.742 6.728 1.00 94.38 79 TYR A CA 1
ATOM 623 C C . TYR A 1 79 ? -3.391 4.587 7.124 1.00 94.38 79 TYR A C 1
ATOM 625 O O . TYR A 1 79 ? -3.919 3.896 6.252 1.00 94.38 79 TYR A O 1
ATOM 633 N N . PHE A 1 80 ? -3.601 4.393 8.421 1.00 92.06 80 PHE A N 1
ATOM 634 C CA . PHE A 1 80 ? -4.622 3.496 8.949 1.00 92.06 80 PHE A CA 1
ATOM 635 C C . PHE A 1 80 ? -5.410 4.209 10.041 1.00 92.06 80 PHE A C 1
ATOM 637 O O . PHE A 1 80 ? -4.821 4.730 10.982 1.00 92.06 80 PHE A O 1
ATOM 644 N N . LYS A 1 81 ? -6.742 4.253 9.900 1.00 90.69 81 LYS A N 1
ATOM 645 C CA . LYS A 1 81 ? -7.630 5.018 10.801 1.00 90.69 81 LYS A CA 1
ATOM 646 C C . LYS A 1 81 ? -7.204 6.497 10.948 1.00 90.69 81 LYS A C 1
ATOM 648 O O . LYS A 1 81 ? -7.331 7.070 12.020 1.00 90.69 81 LYS A O 1
ATOM 653 N N . GLY A 1 82 ? -6.696 7.102 9.871 1.00 92.38 82 GLY A N 1
ATOM 654 C CA . GLY A 1 82 ? -6.227 8.496 9.853 1.00 92.38 82 GLY A CA 1
ATOM 655 C C . GLY A 1 82 ? -4.775 8.703 10.302 1.00 92.38 82 GLY A C 1
ATOM 656 O O . GLY A 1 82 ? -4.204 9.746 10.001 1.00 92.38 82 GLY A O 1
ATOM 657 N N . GLU A 1 83 ? -4.142 7.704 10.918 1.00 94.00 83 GLU A N 1
ATOM 658 C CA . GLU A 1 83 ? -2.764 7.797 11.413 1.00 94.00 83 GLU A CA 1
ATOM 659 C C . GLU A 1 83 ? -1.753 7.323 10.369 1.00 94.00 83 GLU A C 1
ATOM 661 O O . GLU A 1 83 ? -1.922 6.258 9.767 1.00 94.00 83 GLU A O 1
ATOM 666 N N . LYS A 1 84 ? -0.682 8.095 10.152 1.00 94.69 84 LYS A N 1
ATOM 667 C CA . LYS A 1 84 ? 0.375 7.737 9.194 1.00 94.69 84 LYS A CA 1
ATOM 668 C C . LYS A 1 84 ? 1.198 6.571 9.740 1.00 94.69 84 LYS A C 1
ATOM 670 O O . LYS A 1 84 ? 1.746 6.652 10.831 1.00 94.69 84 LYS A O 1
ATOM 675 N N . LEU A 1 85 ? 1.347 5.512 8.948 1.00 92.44 85 LEU A N 1
ATOM 676 C CA . LEU A 1 85 ? 2.111 4.329 9.327 1.00 92.44 85 LEU A CA 1
ATOM 677 C C . LEU A 1 85 ? 3.571 4.412 8.866 1.00 92.44 85 LEU A C 1
ATOM 679 O O . LEU A 1 85 ? 3.869 4.601 7.681 1.00 92.44 85 LEU A O 1
ATOM 683 N N . SER A 1 86 ? 4.499 4.141 9.779 1.00 90.12 86 SER A N 1
ATOM 684 C CA . SER A 1 86 ? 5.897 3.863 9.449 1.00 90.12 86 SER A CA 1
ATOM 685 C C . SER A 1 86 ? 6.057 2.512 8.736 1.00 90.12 86 SER A C 1
ATOM 687 O O . SER A 1 86 ? 5.219 1.613 8.837 1.00 90.12 86 SER A O 1
ATOM 689 N N . LYS A 1 87 ? 7.195 2.303 8.055 1.00 85.50 87 LYS A N 1
ATOM 690 C CA . LYS A 1 87 ? 7.518 1.001 7.429 1.00 85.50 87 LYS A CA 1
ATOM 691 C C . LYS A 1 87 ? 7.484 -0.157 8.440 1.00 85.50 87 LYS A C 1
ATOM 693 O O . LYS A 1 87 ? 6.992 -1.237 8.125 1.00 85.50 87 LYS A O 1
ATOM 698 N N . LYS A 1 88 ? 7.951 0.076 9.674 1.00 85.31 88 LYS A N 1
ATOM 699 C CA . LYS A 1 88 ? 7.947 -0.929 10.750 1.00 85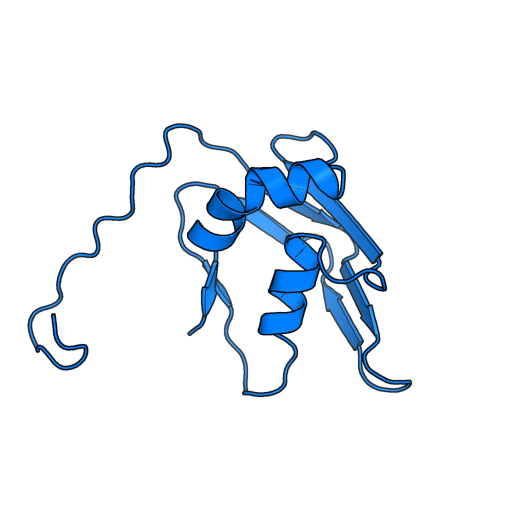.31 88 LYS A CA 1
ATOM 700 C C . LYS A 1 88 ? 6.525 -1.292 11.181 1.00 85.31 88 LYS A C 1
ATOM 702 O O . LYS A 1 88 ? 6.231 -2.466 11.391 1.00 85.31 88 LYS A O 1
ATOM 707 N N . GLU A 1 89 ? 5.638 -0.309 11.296 1.00 88.56 89 GLU A N 1
ATOM 708 C CA . GLU A 1 89 ? 4.230 -0.543 11.639 1.00 88.56 89 GLU A CA 1
ATOM 709 C C . GLU A 1 89 ? 3.485 -1.263 10.521 1.00 88.56 89 GLU A C 1
ATOM 711 O O . GLU A 1 89 ? 2.671 -2.140 10.795 1.00 88.56 89 GLU A O 1
ATOM 716 N N . ARG A 1 90 ? 3.806 -0.972 9.260 1.00 86.94 90 ARG A N 1
ATOM 717 C CA . ARG A 1 90 ? 3.220 -1.664 8.104 1.00 86.94 90 ARG A CA 1
ATOM 718 C C . ARG A 1 90 ? 3.574 -3.146 8.075 1.00 86.94 90 ARG A C 1
ATOM 720 O O . ARG A 1 90 ? 2.690 -3.964 7.845 1.00 86.94 90 ARG A O 1
ATOM 727 N N . LEU A 1 91 ? 4.816 -3.500 8.411 1.00 82.75 91 LEU A N 1
ATOM 728 C CA . LEU A 1 91 ? 5.236 -4.898 8.565 1.00 82.75 91 LEU A CA 1
ATOM 729 C C . LEU A 1 91 ? 4.525 -5.599 9.730 1.00 82.75 91 LEU A C 1
ATOM 731 O O . LEU A 1 91 ? 4.110 -6.744 9.589 1.00 82.75 91 LEU 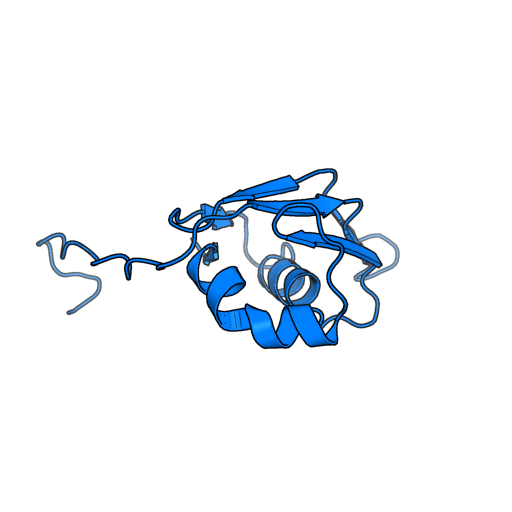A O 1
ATOM 735 N N . LYS A 1 92 ? 4.317 -4.917 10.864 1.00 82.31 92 LYS A N 1
ATOM 736 C CA . LYS A 1 92 ? 3.506 -5.468 11.967 1.00 82.31 92 LYS A CA 1
ATOM 737 C C . LYS A 1 92 ? 2.049 -5.706 11.548 1.00 82.31 92 LYS A C 1
ATOM 739 O O . LYS A 1 92 ? 1.439 -6.683 11.969 1.00 82.31 92 LYS A O 1
ATOM 744 N N . ASN A 1 93 ? 1.512 -4.841 10.689 1.00 77.38 93 ASN A N 1
ATOM 745 C CA . ASN A 1 93 ? 0.150 -4.920 10.154 1.00 77.38 93 ASN A CA 1
ATOM 746 C C . ASN A 1 93 ? 0.025 -5.790 8.885 1.00 77.38 93 ASN A C 1
ATOM 748 O O . ASN A 1 93 ? -1.043 -5.831 8.272 1.00 77.38 93 ASN A O 1
ATOM 752 N N . LEU A 1 94 ? 1.082 -6.516 8.505 1.00 76.38 94 LEU A N 1
ATOM 753 C CA . LEU A 1 94 ? 1.165 -7.316 7.280 1.00 76.38 94 LEU A CA 1
ATOM 754 C C . LEU A 1 94 ? -0.032 -8.253 7.094 1.00 76.38 94 LEU A C 1
ATOM 756 O O . LEU A 1 94 ? -0.646 -8.273 6.031 1.00 76.38 94 LEU A O 1
ATOM 760 N N . LEU A 1 95 ? -0.388 -9.004 8.139 1.00 69.62 95 LEU A N 1
ATOM 761 C CA . LEU A 1 95 ? -1.488 -9.968 8.076 1.00 69.62 95 LEU A CA 1
ATOM 762 C C . LEU A 1 95 ? -2.830 -9.295 7.768 1.00 69.62 95 LEU A C 1
ATOM 764 O O . LEU A 1 95 ? -3.652 -9.887 7.078 1.00 69.62 95 LEU A O 1
ATOM 768 N N . ASN A 1 96 ? -3.055 -8.072 8.244 1.00 74.38 96 ASN A N 1
ATOM 769 C CA . ASN A 1 96 ? -4.302 -7.345 8.014 1.00 74.38 96 ASN A CA 1
ATOM 770 C C . ASN A 1 96 ? -4.375 -6.807 6.579 1.00 74.38 96 ASN A C 1
ATOM 772 O O . ASN A 1 96 ? -5.410 -6.941 5.929 1.00 74.38 96 ASN A O 1
ATOM 776 N N . ILE A 1 97 ? -3.260 -6.278 6.065 1.00 73.81 97 ILE A N 1
ATOM 777 C CA . ILE A 1 97 ? -3.151 -5.781 4.685 1.00 73.81 97 ILE A CA 1
ATOM 778 C C . ILE A 1 97 ? -3.311 -6.931 3.682 1.00 73.81 97 ILE A C 1
ATOM 780 O O . ILE A 1 97 ? -4.076 -6.816 2.729 1.00 73.81 97 ILE A O 1
ATOM 784 N N . LEU A 1 98 ? -2.643 -8.066 3.915 1.00 74.88 98 LEU A N 1
ATOM 785 C CA . LEU A 1 98 ? -2.721 -9.224 3.021 1.00 74.88 98 LEU A CA 1
ATOM 786 C C . LEU A 1 98 ? -4.082 -9.926 3.073 1.00 74.88 98 LEU A C 1
ATOM 788 O O . LEU A 1 98 ? -4.555 -10.397 2.049 1.00 74.88 98 LEU A O 1
ATOM 792 N N . LYS A 1 99 ? -4.751 -9.983 4.233 1.00 67.88 99 LYS A N 1
ATOM 793 C CA . LYS A 1 99 ? -6.099 -10.578 4.330 1.00 67.88 99 LYS A CA 1
ATOM 794 C C . LYS A 1 99 ? -7.159 -9.793 3.558 1.00 67.88 99 LYS A C 1
ATOM 796 O O . LYS A 1 99 ? -8.159 -10.378 3.156 1.00 67.88 99 LYS A O 1
ATOM 801 N N . ALA A 1 100 ? -6.956 -8.491 3.372 1.00 61.38 100 ALA A N 1
ATOM 802 C CA . ALA A 1 100 ? -7.863 -7.656 2.596 1.00 61.38 100 ALA A CA 1
ATOM 803 C C . ALA A 1 100 ? -7.642 -7.791 1.079 1.00 61.38 100 ALA A C 1
ATOM 805 O O . ALA A 1 100 ? -8.547 -7.461 0.319 1.00 61.38 100 ALA A O 1
ATOM 806 N N . LEU A 1 101 ? -6.473 -8.262 0.629 1.00 69.06 101 LEU A N 1
ATOM 807 C CA . LEU A 1 101 ? -6.064 -8.239 -0.776 1.00 69.06 101 LEU A CA 1
ATOM 808 C C . LEU A 1 101 ? -5.791 -9.659 -1.286 1.00 69.06 101 LEU A C 1
ATOM 810 O O . LEU A 1 101 ? -4.834 -10.304 -0.864 1.00 69.06 101 LEU A O 1
ATOM 814 N N . ILE A 1 102 ? -6.603 -10.135 -2.230 1.00 66.69 102 ILE A N 1
ATOM 815 C CA . ILE A 1 102 ? -6.402 -11.430 -2.897 1.00 66.69 102 ILE A CA 1
ATOM 816 C C . ILE A 1 102 ? -6.092 -11.186 -4.379 1.00 66.69 102 ILE A C 1
ATOM 818 O O . ILE A 1 102 ? -6.655 -10.286 -5.005 1.00 66.69 102 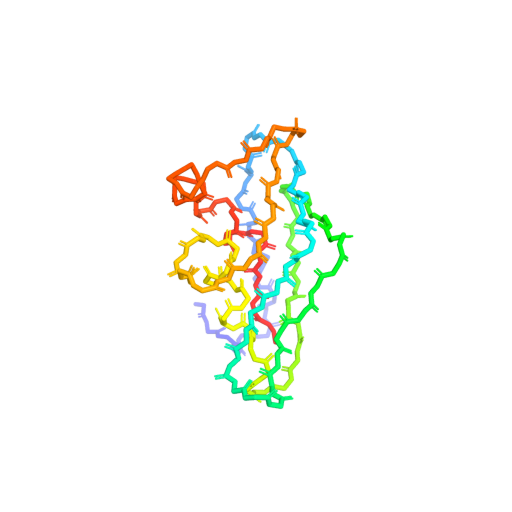ILE A O 1
ATOM 822 N N . PHE A 1 103 ? -5.171 -11.973 -4.942 1.00 58.56 103 PHE A N 1
ATOM 823 C CA . PHE A 1 103 ? -4.908 -11.968 -6.381 1.00 58.56 103 PHE A CA 1
ATOM 824 C C . PHE A 1 103 ? -5.929 -12.838 -7.108 1.00 58.56 103 PHE A C 1
ATOM 826 O O . PHE A 1 103 ? -6.124 -13.995 -6.732 1.00 58.56 103 PHE A O 1
ATOM 833 N N . LEU A 1 104 ? -6.533 -12.269 -8.151 1.00 48.50 104 LEU A N 1
ATOM 834 C CA . LEU A 1 104 ? -7.375 -12.959 -9.125 1.00 48.50 104 LEU A CA 1
ATOM 835 C C . LEU A 1 104 ? -6.779 -12.773 -10.524 1.00 48.50 104 LEU A C 1
ATOM 837 O O . LEU A 1 104 ? -6.218 -11.680 -10.788 1.00 48.50 104 LEU A O 1
#

Sequence (104 aa):
LSLRDKELSKLKVPYLKEGGEYQIKNLSYKFTDDECLSLKDISFKLGKIYGIIGSNGRGKSTLLRCLIGLEKKSKEEIYFKGEKLSKKERLKNLLNILKALIFL

pLDDT: mean 81.87, std 13.12, range [48.28, 95.75]

Secondary structure (DSSP, 8-state):
--TT-SS---------SS--EEEEEEEEEESSSS-EEEE-SEEEETT--EEE---TTSSHHHHHHHHHT--TT-EEEEEETTEEPPHHHHHHTHHHHHHHEEE-